Protein AF-A0A016SB11-F1 (afdb_monomer_lite)

Organism: NCBI:txid53326

Secondary structure (DSSP, 8-state):
--EEEPPPHHHHHHHHT-HHHHHHHHHHHHHHHHHH--SS--------TT---EEEEEEETTTTEEEEEE--TT-SS----BGGG--S--S-STT-SGGGSTTHHHHHH-S-GGGG-S-TT-TTS-TTTTS--B-GGG-TT-EEEEEEEEEESSSEEEEEEEE--EEE--

Foldseek 3Di:
DDKDKDDFVCNVCVVVVNNVVVVVVVVVVVVVQVVPDPDPDDDDDPDDSPDIWIWFWKWWAVVTDIAIDIDDPVDDDDDFAACVLDVDDQADPLQQDNCLQEDPSNVPRNPPVVSHPDDPPPPVDRNCHNHHHDYQVNGPFKDWDPDKDWDDDPDTDIGGDMDGDMDTPD

Structure (mmCIF, N/CA/C/O backbone):
data_AF-A0A016SB11-F1
#
_entry.id   AF-A0A016SB11-F1
#
loop_
_atom_site.group_PDB
_atom_site.id
_atom_site.type_symbol
_atom_site.label_atom_id
_atom_site.label_alt_id
_atom_site.label_comp_id
_atom_site.label_asym_id
_atom_site.label_entity_id
_atom_site.label_seq_id
_atom_site.pdbx_PDB_ins_code
_atom_site.Cartn_x
_atom_site.Cartn_y
_atom_site.Cartn_z
_atom_site.occupancy
_atom_site.B_iso_or_equiv
_atom_site.auth_seq_id
_atom_site.auth_comp_id
_atom_site.auth_asym_id
_atom_site.auth_atom_id
_atom_site.pdbx_PDB_model_num
ATOM 1 N N . MET A 1 1 ? -11.980 -10.019 -11.175 1.00 79.31 1 MET A N 1
ATOM 2 C CA . MET A 1 1 ? -11.033 -9.813 -10.060 1.00 79.31 1 MET A CA 1
ATOM 3 C C . MET A 1 1 ? -11.726 -10.153 -8.748 1.00 79.31 1 MET A C 1
ATOM 5 O O . MET A 1 1 ? -12.778 -9.571 -8.494 1.00 79.31 1 MET A O 1
ATOM 9 N N . PRO A 1 2 ? -11.205 -11.097 -7.949 1.00 84.12 2 PRO A N 1
ATOM 10 C CA . PRO A 1 2 ? -11.730 -11.353 -6.613 1.00 84.12 2 PRO A CA 1
ATOM 11 C C . PRO A 1 2 ? -11.452 -10.150 -5.701 1.00 84.12 2 PRO A C 1
ATOM 13 O O . PRO A 1 2 ? -10.357 -9.595 -5.715 1.00 84.12 2 PRO A O 1
ATOM 16 N N . LEU A 1 3 ? -12.450 -9.747 -4.915 1.00 87.44 3 LEU A N 1
ATOM 17 C CA . LEU A 1 3 ? -12.309 -8.709 -3.894 1.00 87.44 3 LEU A CA 1
ATOM 18 C C . LEU A 1 3 ? -12.326 -9.349 -2.514 1.00 87.44 3 LEU A C 1
ATOM 20 O O . LEU A 1 3 ? -13.152 -10.224 -2.240 1.00 87.44 3 LEU A O 1
ATOM 24 N N . ARG A 1 4 ? -11.458 -8.873 -1.621 1.00 87.69 4 ARG A N 1
ATOM 25 C CA . ARG A 1 4 ? -11.498 -9.251 -0.206 1.00 87.69 4 ARG A CA 1
ATOM 26 C C . ARG A 1 4 ? -12.195 -8.147 0.574 1.00 87.69 4 ARG A C 1
ATOM 28 O O . ARG A 1 4 ? -11.699 -7.028 0.649 1.00 87.69 4 ARG A O 1
ATOM 35 N N . LYS A 1 5 ? -13.352 -8.466 1.150 1.00 88.06 5 LYS A N 1
ATOM 36 C CA . LYS A 1 5 ? -14.086 -7.557 2.035 1.00 88.06 5 LYS A CA 1
ATOM 37 C C . LYS A 1 5 ? -13.512 -7.645 3.445 1.00 88.06 5 LYS A C 1
ATOM 39 O O . LYS A 1 5 ? -13.477 -8.734 4.018 1.00 88.06 5 LYS A O 1
ATOM 44 N N . ILE A 1 6 ? -13.135 -6.510 4.020 1.00 84.19 6 ILE A N 1
ATOM 45 C CA . ILE A 1 6 ? -12.808 -6.420 5.443 1.00 84.19 6 ILE A CA 1
ATOM 46 C C . ILE A 1 6 ? -14.120 -6.241 6.213 1.00 84.19 6 ILE A C 1
ATOM 48 O O . ILE A 1 6 ? -14.988 -5.456 5.828 1.00 84.19 6 ILE A O 1
ATOM 52 N N . ALA A 1 7 ? -14.311 -7.020 7.279 1.00 85.88 7 ALA A N 1
ATOM 53 C CA . ALA A 1 7 ? -15.494 -6.885 8.120 1.00 85.88 7 ALA A CA 1
ATOM 54 C C . ALA A 1 7 ? -15.401 -5.578 8.931 1.00 85.88 7 ALA A C 1
ATOM 56 O O . ALA A 1 7 ? -14.500 -5.477 9.770 1.00 85.88 7 ALA A O 1
ATOM 57 N N . PRO A 1 8 ? -16.318 -4.611 8.730 1.00 85.75 8 PRO A N 1
ATOM 58 C CA . PRO A 1 8 ? -16.264 -3.341 9.443 1.00 85.75 8 PRO A CA 1
ATOM 59 C C . PRO A 1 8 ? -16.571 -3.548 10.925 1.00 85.75 8 PRO A C 1
ATOM 61 O O . PRO A 1 8 ? -17.312 -4.465 11.300 1.00 85.75 8 PRO A O 1
ATOM 64 N N . GLU A 1 9 ? -16.040 -2.670 11.772 1.00 85.94 9 GLU A N 1
ATOM 65 C CA . GLU A 1 9 ? -16.201 -2.777 13.224 1.00 85.94 9 GLU A CA 1
ATOM 66 C C . GLU A 1 9 ? -17.674 -2.678 13.634 1.00 85.94 9 GLU A C 1
ATOM 68 O O . GLU A 1 9 ? -18.138 -3.439 14.481 1.00 85.94 9 GLU A O 1
ATOM 73 N N . MET A 1 10 ? -18.448 -1.842 12.936 1.00 86.75 10 MET A N 1
ATOM 74 C CA . MET A 1 10 ? -19.905 -1.775 13.075 1.00 86.75 10 MET A CA 1
ATOM 75 C C . MET A 1 10 ? -20.574 -3.154 12.948 1.00 86.75 10 MET A C 1
ATOM 77 O O . MET A 1 10 ? -21.375 -3.532 13.801 1.00 86.75 10 MET A O 1
ATOM 81 N N . MET A 1 11 ? -20.197 -3.964 11.952 1.00 88.94 11 MET A N 1
ATOM 82 C CA . MET A 1 11 ? -20.774 -5.304 11.778 1.00 88.94 11 MET A CA 1
ATOM 83 C C . MET A 1 11 ? -20.339 -6.271 12.883 1.00 88.94 11 MET A C 1
ATOM 85 O O . MET A 1 11 ? -21.124 -7.132 13.283 1.00 88.94 11 MET A O 1
ATOM 89 N N . LYS A 1 12 ? -19.109 -6.143 13.397 1.00 90.25 12 LYS A N 1
ATOM 90 C CA . LYS A 1 12 ? -18.650 -6.940 14.546 1.00 90.25 12 LYS A CA 1
ATOM 91 C C . LYS A 1 12 ? -19.436 -6.578 15.807 1.00 90.25 12 LYS 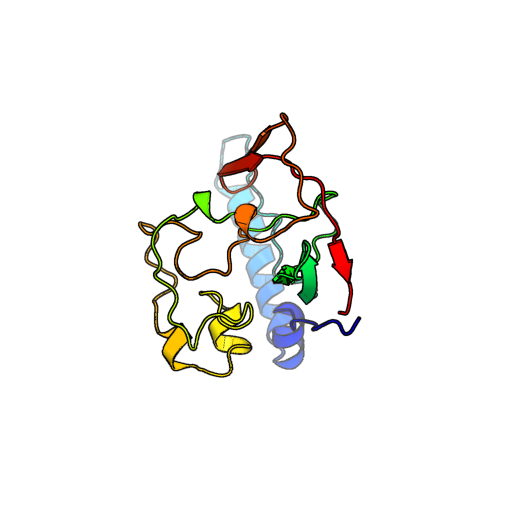A C 1
ATOM 93 O O . LYS A 1 12 ? -19.909 -7.471 16.507 1.00 90.25 12 LYS A O 1
ATOM 98 N N . MET A 1 13 ? -19.650 -5.286 16.049 1.00 91.25 13 MET A N 1
ATOM 99 C CA . MET A 1 13 ? -20.427 -4.783 17.182 1.00 91.25 13 MET A CA 1
ATOM 100 C C . MET A 1 13 ? -21.913 -5.138 17.091 1.00 91.25 13 MET A C 1
ATOM 102 O O . MET A 1 13 ? -22.517 -5.463 18.110 1.00 91.25 13 MET A O 1
ATOM 106 N N . LEU A 1 14 ? -22.510 -5.136 15.894 1.00 91.94 14 LEU A N 1
ATOM 107 C CA . LEU A 1 14 ? -23.887 -5.602 15.694 1.00 91.94 14 LEU A CA 1
ATOM 108 C C . LEU A 1 14 ? -24.040 -7.082 16.058 1.00 91.94 14 LEU A C 1
ATOM 110 O O . LEU A 1 14 ? -24.982 -7.441 16.755 1.00 91.94 14 LEU A O 1
ATOM 114 N N . ARG A 1 15 ? -23.093 -7.932 15.639 1.00 93.94 15 ARG A N 1
ATOM 115 C CA . ARG A 1 15 ? -23.092 -9.370 15.971 1.00 93.94 15 ARG A CA 1
ATOM 116 C C . ARG A 1 15 ? -22.895 -9.631 17.466 1.00 93.94 15 ARG A C 1
ATOM 118 O O . ARG A 1 15 ? -23.472 -10.566 18.001 1.00 93.94 15 ARG A O 1
ATOM 125 N N . ASN A 1 16 ? -22.077 -8.808 18.113 1.00 95.69 16 ASN A N 1
ATOM 126 C CA . ASN A 1 16 ? -21.805 -8.825 19.552 1.00 95.69 16 ASN A CA 1
ATOM 127 C C . ASN A 1 16 ? -22.9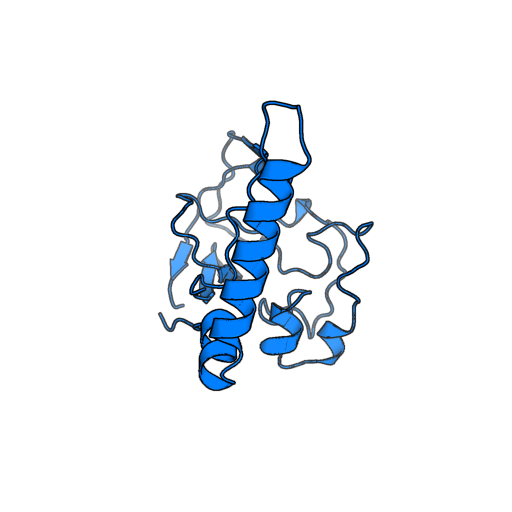83 -8.250 20.377 1.00 95.69 16 ASN A C 1
ATOM 129 O O . ASN A 1 16 ? -23.170 -8.607 21.533 1.00 95.69 16 ASN A O 1
ATOM 133 N N . GLY A 1 17 ? -23.810 -7.380 19.788 1.00 95.19 17 GLY A N 1
ATOM 134 C CA . GLY A 1 17 ? -24.859 -6.645 20.504 1.00 95.19 17 GLY A CA 1
ATOM 135 C C . GLY A 1 17 ? -24.353 -5.387 21.225 1.00 95.19 17 GLY A C 1
ATOM 136 O O . GLY A 1 17 ? -25.095 -4.764 21.979 1.00 95.19 17 GLY A O 1
ATOM 137 N N . THR A 1 18 ? -23.110 -4.963 20.981 1.00 95.38 18 THR A N 1
ATOM 138 C CA . THR A 1 18 ? -22.489 -3.776 21.605 1.00 95.38 18 THR A CA 1
ATOM 139 C C . THR A 1 18 ? -22.695 -2.481 20.823 1.00 95.38 18 THR A C 1
ATOM 141 O O . THR A 1 18 ? -22.418 -1.402 21.346 1.00 95.38 18 THR A O 1
ATOM 144 N N . TRP A 1 19 ? -23.231 -2.554 19.600 1.00 90.94 19 TRP A N 1
ATOM 145 C CA . TRP A 1 19 ? -23.385 -1.392 18.717 1.00 90.94 19 TRP A CA 1
ATOM 146 C C . TRP A 1 19 ? -24.268 -0.281 19.299 1.00 90.94 19 TRP A C 1
ATOM 148 O O . TRP A 1 19 ? -23.912 0.893 19.230 1.00 90.94 19 TRP A O 1
ATOM 158 N N . ALA A 1 20 ? -25.399 -0.636 19.918 1.00 92.81 20 ALA A N 1
ATOM 159 C CA . ALA A 1 20 ? -26.312 0.349 20.501 1.00 92.81 20 ALA A CA 1
ATOM 160 C C . ALA A 1 20 ? -25.639 1.159 21.621 1.00 92.81 20 ALA A C 1
ATOM 162 O O . ALA A 1 20 ? -25.776 2.381 21.675 1.00 92.81 20 ALA A O 1
ATOM 163 N N . LYS A 1 21 ? -24.853 0.482 22.471 1.00 94.12 21 LYS A N 1
ATOM 164 C CA . LYS A 1 21 ? -24.060 1.130 23.519 1.00 94.12 21 LYS A CA 1
ATOM 165 C C . LYS A 1 21 ? -23.002 2.056 22.917 1.00 94.12 21 LYS A C 1
ATOM 167 O O . LYS A 1 21 ? -22.911 3.205 23.330 1.00 94.12 21 LYS A O 1
ATOM 172 N N . TYR A 1 22 ? -22.265 1.586 21.909 1.00 89.88 22 TYR A N 1
ATOM 173 C CA . TYR A 1 22 ? -21.261 2.393 21.210 1.00 89.88 22 TYR A CA 1
ATOM 174 C C . TYR A 1 22 ? -21.850 3.694 20.640 1.00 89.88 22 TYR A C 1
ATOM 176 O O . TYR A 1 22 ? -21.305 4.771 20.869 1.00 89.88 22 TYR A O 1
ATOM 184 N N . ILE A 1 23 ? -22.995 3.621 19.953 1.00 89.31 23 ILE A N 1
ATOM 185 C CA . ILE A 1 23 ? -23.666 4.806 19.398 1.00 89.31 23 ILE A CA 1
ATOM 186 C C . ILE A 1 23 ? -24.127 5.767 20.493 1.00 89.31 23 ILE A C 1
ATOM 188 O O . ILE A 1 23 ? -23.935 6.976 20.357 1.00 89.31 23 ILE A O 1
ATOM 192 N N . HIS A 1 24 ? -24.697 5.246 21.580 1.00 90.69 24 HIS A N 1
ATOM 193 C CA . HIS A 1 24 ? -25.120 6.065 22.710 1.00 90.69 24 HIS A CA 1
ATOM 194 C C . HIS A 1 24 ? -23.933 6.810 23.348 1.00 90.69 24 HIS A C 1
ATOM 196 O O . HIS A 1 24 ? -24.009 8.016 23.595 1.00 90.69 24 HIS A O 1
ATOM 202 N N . ASP A 1 25 ? -22.808 6.121 23.554 1.00 88.81 25 ASP A N 1
ATOM 203 C CA . ASP A 1 25 ? -21.591 6.711 24.117 1.00 88.81 25 ASP A CA 1
ATOM 204 C C . ASP A 1 25 ? -20.997 7.781 23.179 1.00 88.81 25 ASP A C 1
ATOM 206 O O . ASP A 1 25 ? -20.661 8.881 23.628 1.00 88.81 25 ASP A O 1
ATOM 210 N N . MET A 1 26 ? -20.968 7.523 21.866 1.00 84.00 26 MET A N 1
ATOM 211 C CA . MET A 1 26 ? -20.537 8.494 20.849 1.00 84.00 26 MET A CA 1
ATOM 212 C C . MET A 1 26 ? -21.430 9.743 20.805 1.00 84.00 26 MET A C 1
ATOM 214 O O . MET A 1 26 ? -20.931 10.864 20.686 1.00 84.00 26 MET A O 1
ATOM 218 N N . GLN A 1 27 ? -22.753 9.586 20.904 1.00 84.81 27 GLN A N 1
ATOM 219 C CA . GLN A 1 27 ? -23.690 10.715 20.954 1.00 84.81 27 GLN A CA 1
ATOM 220 C C . GLN A 1 27 ? -23.482 11.563 22.210 1.00 84.81 27 GLN A C 1
ATOM 222 O O . GLN A 1 27 ? -23.467 12.793 22.124 1.00 84.81 27 GLN A O 1
ATOM 227 N N . LYS A 1 28 ? -23.264 10.917 23.361 1.00 86.00 28 LYS A N 1
ATOM 228 C CA . LYS A 1 28 ? -22.970 11.604 24.620 1.00 86.00 28 LYS A CA 1
ATOM 229 C C . LYS A 1 28 ? -21.679 12.418 24.528 1.00 86.00 28 LYS A C 1
ATOM 231 O O . LYS A 1 28 ? -21.674 13.572 24.946 1.00 86.00 28 LYS A O 1
ATOM 236 N N . GLN A 1 29 ? -20.621 11.859 23.938 1.00 80.75 29 GLN A N 1
ATOM 237 C CA . GLN A 1 29 ? -19.366 12.582 23.704 1.00 80.75 29 GLN A CA 1
ATOM 238 C C . GLN A 1 29 ? -19.573 13.812 22.813 1.00 80.75 29 GLN A C 1
ATOM 240 O O . GLN A 1 29 ? -19.161 14.906 23.189 1.00 80.75 29 GLN A O 1
ATOM 245 N N . ARG A 1 30 ? -20.286 13.677 21.684 1.00 76.94 30 ARG A N 1
ATOM 246 C CA . ARG A 1 30 ? -20.585 14.814 20.788 1.00 76.94 30 ARG A CA 1
ATOM 247 C C . ARG A 1 30 ? -21.349 15.932 21.500 1.00 76.94 30 ARG A C 1
ATOM 249 O O . ARG A 1 30 ? -21.028 17.102 21.333 1.00 76.94 30 ARG A O 1
ATOM 256 N N . GLN A 1 31 ? -22.335 15.582 22.327 1.00 74.81 31 GLN A N 1
ATOM 257 C CA . GLN A 1 31 ? -23.086 16.562 23.118 1.00 74.81 31 GLN A CA 1
ATOM 258 C C . GLN A 1 31 ? -22.252 17.228 24.218 1.00 74.81 31 GLN A C 1
ATOM 260 O O . GLN A 1 31 ? -22.543 18.360 24.598 1.00 74.81 31 GLN A O 1
ATOM 265 N N . GLN A 1 32 ? -21.253 16.530 24.764 1.00 69.62 32 GLN A N 1
ATOM 266 C CA . GLN A 1 32 ? -20.341 17.099 25.754 1.00 69.62 32 GLN A CA 1
ATOM 267 C C . GLN A 1 32 ? -19.366 18.086 25.114 1.00 69.62 32 GLN A C 1
ATOM 269 O O . GLN A 1 32 ? -19.221 19.177 25.650 1.00 69.62 32 GLN A O 1
ATOM 274 N N . VAL A 1 33 ? -18.791 17.765 23.948 1.00 64.69 33 VAL A N 1
ATOM 275 C CA . VAL A 1 33 ? -17.890 18.671 23.209 1.00 64.69 33 VAL A CA 1
ATOM 276 C C . VAL A 1 33 ? -18.567 20.018 22.923 1.00 64.69 33 VAL A C 1
ATOM 278 O O . VAL A 1 33 ? -17.987 21.057 23.219 1.00 64.69 33 VAL A O 1
ATOM 281 N N . LEU A 1 34 ? -19.835 20.006 22.491 1.00 61.66 34 LEU A N 1
ATOM 282 C CA . LEU A 1 34 ? -20.645 21.213 22.250 1.00 61.66 34 LEU A CA 1
ATOM 283 C C . LEU A 1 34 ? -20.857 22.109 23.486 1.00 61.66 34 LEU A C 1
ATOM 285 O O . LEU A 1 34 ? -21.301 23.243 23.347 1.00 61.66 34 LEU A O 1
ATOM 289 N N . ARG A 1 35 ? -20.620 21.603 24.702 1.00 59.94 35 ARG A N 1
ATOM 290 C CA . ARG A 1 35 ? -20.843 22.343 25.956 1.00 59.94 35 ARG A CA 1
ATOM 291 C C . ARG A 1 35 ? -19.574 22.948 26.550 1.00 59.94 35 ARG A C 1
ATOM 293 O O . ARG A 1 35 ? -19.692 23.782 27.443 1.00 59.94 35 ARG A O 1
ATOM 300 N N . THR A 1 36 ? -18.397 22.498 26.123 1.00 58.59 36 THR A N 1
ATOM 301 C CA . THR A 1 36 ? -17.117 22.827 26.775 1.00 58.59 36 THR A CA 1
ATOM 302 C C . THR A 1 36 ? -16.285 23.880 26.059 1.00 58.59 36 THR A C 1
ATOM 304 O O . THR A 1 36 ? -15.375 24.404 26.696 1.00 58.59 36 THR A O 1
ATOM 307 N N . ASP A 1 37 ? -16.577 24.211 24.800 1.00 55.69 37 ASP A N 1
ATOM 308 C CA . ASP A 1 37 ? -15.752 25.146 24.034 1.00 55.69 37 ASP A CA 1
ATOM 309 C C . ASP A 1 37 ? -16.483 26.465 23.756 1.00 55.69 37 ASP A C 1
ATOM 311 O O . ASP A 1 37 ? -17.600 26.486 23.244 1.00 55.69 37 ASP A O 1
ATOM 315 N N . GLY A 1 38 ? -15.854 27.574 24.149 1.00 57.56 38 GLY A N 1
ATOM 316 C CA . GLY A 1 38 ? -16.283 28.937 23.819 1.00 57.56 38 GLY A CA 1
ATOM 317 C C . GLY A 1 38 ? -15.661 29.453 22.517 1.00 57.56 38 GLY A C 1
ATOM 318 O O . GLY A 1 38 ? -15.763 30.646 22.238 1.00 57.56 38 GLY A O 1
ATOM 319 N N . GLY A 1 39 ? -14.967 28.586 21.770 1.00 59.78 39 GLY A N 1
ATOM 320 C CA . GLY A 1 39 ? -14.409 28.858 20.448 1.00 59.78 39 GLY A CA 1
ATOM 321 C C . GLY A 1 39 ? -15.293 28.303 19.327 1.00 59.78 39 GLY A C 1
ATOM 322 O O . GLY A 1 39 ? -15.865 27.226 19.453 1.00 59.78 39 GLY A O 1
ATOM 323 N N . ASP A 1 40 ? -15.391 29.044 18.223 1.00 58.34 40 ASP A N 1
ATOM 324 C CA . ASP A 1 40 ? -16.273 28.748 17.082 1.00 58.34 40 ASP A CA 1
ATOM 325 C C . ASP A 1 40 ? -15.840 27.544 16.211 1.00 58.34 40 ASP A C 1
ATOM 327 O O . ASP A 1 40 ? -16.558 27.187 15.275 1.00 58.34 40 ASP A O 1
ATOM 331 N N . ASP A 1 41 ? -14.700 26.899 16.493 1.00 59.22 41 ASP A N 1
ATOM 332 C CA . ASP A 1 41 ? -14.149 25.823 15.657 1.00 59.22 41 ASP A CA 1
ATOM 333 C C . ASP A 1 41 ? -14.355 24.439 16.294 1.00 59.22 41 ASP A C 1
ATOM 335 O O . ASP A 1 41 ? -13.689 24.051 17.253 1.00 59.22 41 ASP A O 1
ATOM 339 N N . TYR A 1 42 ? -15.288 23.669 15.728 1.00 62.34 42 TYR A N 1
ATOM 340 C CA . TYR A 1 42 ? -15.596 22.302 16.147 1.00 62.34 42 TYR A CA 1
ATOM 341 C C . TYR A 1 42 ? -14.995 21.297 15.160 1.00 62.34 42 TYR A C 1
ATOM 343 O O . TYR A 1 42 ? -15.525 21.087 14.066 1.00 62.34 42 TYR A O 1
ATOM 351 N N . GLU A 1 43 ? -13.917 20.619 15.553 1.00 63.00 43 GLU A N 1
ATOM 352 C CA . GLU A 1 43 ? -13.329 19.553 14.740 1.00 63.00 43 GLU A CA 1
ATOM 353 C C . GLU A 1 43 ? -14.071 18.231 14.986 1.00 63.00 43 GLU A C 1
ATOM 355 O O . GLU A 1 43 ? -13.899 17.562 16.008 1.00 63.00 43 GLU A O 1
ATOM 360 N N . HIS A 1 44 ? -14.944 17.850 14.049 1.00 62.50 44 HIS A N 1
ATOM 361 C CA . HIS A 1 44 ? -15.622 16.555 14.088 1.00 62.50 44 HIS A CA 1
ATOM 362 C C . HIS A 1 44 ? -14.897 15.552 13.199 1.00 62.50 44 HIS A C 1
ATOM 364 O O . HIS A 1 44 ? -14.850 15.703 11.977 1.00 62.50 44 HIS A O 1
ATOM 370 N N . ASP A 1 45 ? -14.383 14.483 13.800 1.00 62.12 45 ASP A N 1
ATOM 371 C CA . ASP A 1 45 ? -13.699 13.447 13.042 1.00 62.12 45 ASP A CA 1
ATOM 372 C C . ASP A 1 45 ? -14.718 12.638 12.214 1.00 62.12 45 ASP A C 1
ATOM 374 O O . ASP A 1 45 ? -15.571 11.919 12.744 1.00 62.12 45 ASP A O 1
ATOM 378 N N . ILE A 1 46 ? -14.658 12.790 10.886 1.00 62.72 46 ILE A N 1
ATOM 379 C CA . ILE A 1 46 ? -15.592 12.147 9.939 1.00 62.72 46 ILE A CA 1
ATOM 380 C C . ILE A 1 46 ? -15.212 10.675 9.693 1.00 62.72 46 ILE A C 1
ATOM 382 O O . ILE A 1 46 ? -16.001 9.917 9.135 1.00 62.72 46 ILE A O 1
ATOM 386 N N . ILE A 1 47 ? -14.034 10.229 10.153 1.00 59.50 47 ILE A N 1
ATOM 387 C CA . ILE A 1 47 ? -13.639 8.820 10.036 1.00 59.50 47 ILE A CA 1
ATOM 388 C C . ILE A 1 47 ? -14.527 7.974 10.949 1.00 59.50 47 ILE A C 1
ATOM 390 O O . ILE A 1 47 ? -14.370 7.954 12.169 1.00 59.50 47 ILE A O 1
ATOM 394 N N . SER A 1 48 ? -15.470 7.270 10.329 1.00 62.88 48 SER A N 1
ATOM 395 C CA . SER A 1 48 ? -16.392 6.356 10.984 1.00 62.88 48 SER A CA 1
ATOM 396 C C . SER A 1 48 ? -15.915 4.927 10.761 1.00 62.88 48 SER A C 1
ATOM 398 O O . SER A 1 48 ? -15.749 4.491 9.628 1.00 62.88 48 SER A O 1
ATOM 400 N N . TYR A 1 49 ? -15.787 4.140 11.829 1.00 59.91 49 TYR A N 1
ATOM 401 C CA . TYR A 1 49 ? -15.466 2.702 11.767 1.00 59.91 49 TYR A CA 1
ATOM 402 C C . TYR A 1 49 ? -16.604 1.831 11.179 1.00 59.91 49 TYR A C 1
ATOM 404 O O . TYR A 1 49 ? -16.705 0.627 11.441 1.00 59.91 49 TYR A O 1
ATOM 412 N N . SER A 1 50 ? -17.501 2.453 10.414 1.00 62.69 50 SER A N 1
ATOM 413 C CA . SER A 1 50 ? -18.644 1.829 9.749 1.00 62.69 50 SER A CA 1
ATOM 414 C C . SER A 1 50 ? -18.374 1.529 8.277 1.00 62.69 50 SER A C 1
ATOM 416 O O . SER A 1 50 ? -19.164 0.807 7.665 1.00 62.69 50 SER A O 1
ATOM 418 N N . ASP A 1 51 ? -17.293 2.072 7.717 1.00 72.00 51 ASP A N 1
ATOM 419 C CA . ASP A 1 51 ? -17.025 1.983 6.289 1.00 72.00 51 ASP A CA 1
ATOM 420 C C . ASP A 1 51 ? -16.642 0.560 5.885 1.00 72.00 51 ASP A C 1
ATOM 422 O O . ASP A 1 51 ? -15.916 -0.155 6.578 1.00 72.00 51 ASP A O 1
ATOM 426 N N . ILE A 1 52 ? -17.192 0.124 4.753 1.00 76.75 52 ILE A N 1
ATOM 427 C CA . ILE A 1 52 ? -16.878 -1.176 4.177 1.00 76.75 52 ILE A CA 1
ATOM 428 C C . ILE A 1 52 ? -15.654 -1.010 3.289 1.00 76.75 52 ILE A C 1
ATOM 430 O O . ILE A 1 52 ? -15.714 -0.370 2.243 1.00 76.75 52 ILE A O 1
ATOM 434 N N . GLU A 1 53 ? -14.573 -1.664 3.683 1.00 85.56 53 GLU A N 1
ATOM 435 C CA . GLU A 1 53 ? -13.311 -1.633 2.960 1.00 85.56 53 GLU A CA 1
ATOM 436 C C . GLU A 1 53 ? -13.163 -2.872 2.070 1.00 85.56 53 GLU A C 1
ATOM 438 O O . GLU A 1 53 ? -13.401 -4.013 2.492 1.00 85.56 53 GLU A O 1
ATOM 443 N N . TYR A 1 54 ? -12.747 -2.642 0.825 1.00 88.81 54 TYR A N 1
ATOM 444 C CA . TYR A 1 54 ? -12.444 -3.690 -0.142 1.00 88.81 54 TYR A CA 1
ATOM 445 C C . TYR A 1 54 ? -10.973 -3.633 -0.522 1.00 88.81 54 TYR A C 1
ATOM 447 O O . TYR A 1 54 ? -10.469 -2.594 -0.949 1.00 88.81 54 TYR A O 1
ATOM 455 N N . LEU A 1 55 ? -10.308 -4.777 -0.410 1.00 91.12 55 LEU A N 1
ATOM 456 C CA . LEU A 1 55 ? -8.958 -4.967 -0.909 1.00 91.12 55 LEU A CA 1
ATOM 457 C C . LEU A 1 55 ? -8.993 -5.642 -2.278 1.00 91.12 55 LEU A C 1
ATOM 459 O O . LEU A 1 55 ? -9.789 -6.559 -2.520 1.00 91.12 55 LEU A O 1
ATOM 463 N N . ALA A 1 56 ? -8.092 -5.199 -3.144 1.00 91.81 56 ALA A N 1
ATOM 464 C CA . ALA A 1 56 ? -7.917 -5.695 -4.497 1.00 91.81 56 ALA A CA 1
ATOM 465 C C . ALA A 1 56 ? -6.442 -5.972 -4.783 1.00 91.81 56 ALA A C 1
ATOM 467 O O . ALA A 1 56 ? -5.566 -5.218 -4.359 1.00 91.81 56 ALA A O 1
ATOM 468 N N . GLU A 1 57 ? -6.175 -7.032 -5.538 1.00 93.94 57 GLU A N 1
ATOM 469 C CA . GLU A 1 57 ? -4.859 -7.261 -6.125 1.00 93.94 57 GLU A CA 1
ATOM 470 C C . GLU A 1 57 ? -4.789 -6.599 -7.500 1.00 93.94 57 GLU A C 1
ATOM 472 O O . GLU A 1 57 ? -5.622 -6.845 -8.379 1.00 93.94 57 GLU A O 1
ATOM 477 N N . ILE A 1 58 ? -3.783 -5.748 -7.670 1.00 94.62 58 ILE A N 1
ATOM 478 C CA . ILE A 1 58 ? -3.470 -5.093 -8.936 1.00 94.62 58 ILE A CA 1
ATOM 479 C C . ILE A 1 58 ? -2.033 -5.401 -9.328 1.00 94.62 58 ILE A C 1
ATOM 481 O O . ILE A 1 58 ? -1.177 -5.639 -8.469 1.00 94.62 58 ILE A O 1
ATOM 485 N N . THR A 1 59 ? -1.745 -5.327 -10.621 1.00 95.81 59 THR A N 1
ATOM 486 C CA . THR A 1 59 ? -0.369 -5.367 -11.117 1.00 95.81 59 THR A CA 1
ATOM 487 C C . THR A 1 59 ? -0.027 -4.115 -11.903 1.00 95.81 59 THR A C 1
ATOM 489 O O . THR A 1 59 ? -0.872 -3.531 -12.586 1.00 95.81 59 THR A O 1
ATOM 492 N N . ILE A 1 60 ? 1.223 -3.670 -11.761 1.00 96.00 60 ILE A N 1
ATOM 493 C CA . ILE A 1 60 ? 1.744 -2.463 -12.408 1.00 96.00 60 ILE A CA 1
ATOM 494 C C . ILE A 1 60 ? 3.032 -2.797 -13.161 1.00 96.00 60 ILE A C 1
ATOM 496 O O . ILE A 1 60 ? 3.950 -3.402 -12.601 1.00 96.00 60 ILE A O 1
ATOM 500 N N . GLY A 1 61 ? 3.121 -2.339 -14.409 1.00 95.94 61 GLY A N 1
ATOM 501 C CA . GLY A 1 61 ? 4.331 -2.412 -15.229 1.00 95.94 61 GLY A CA 1
ATOM 502 C C . GLY A 1 61 ? 4.549 -3.741 -15.961 1.00 95.94 61 GLY A C 1
ATOM 503 O O . GLY A 1 61 ? 3.706 -4.634 -15.937 1.00 95.94 61 GLY A O 1
ATOM 504 N N . THR A 1 62 ? 5.689 -3.842 -16.654 1.00 96.44 62 THR A N 1
ATOM 505 C CA . THR A 1 62 ? 6.110 -5.041 -17.406 1.00 96.44 62 THR A CA 1
ATOM 506 C C . THR A 1 62 ? 7.602 -5.326 -17.177 1.00 96.44 62 THR A C 1
ATOM 508 O O . THR A 1 62 ? 8.415 -4.501 -17.588 1.00 96.44 62 THR A O 1
ATOM 511 N N . PRO A 1 63 ? 8.003 -6.474 -16.596 1.00 96.31 63 PRO A N 1
ATOM 512 C CA . PRO A 1 63 ? 7.154 -7.476 -15.953 1.00 96.31 63 PRO A CA 1
ATOM 513 C C . PRO A 1 63 ? 6.283 -6.895 -14.834 1.00 96.31 63 PRO A C 1
ATOM 515 O O . PRO A 1 63 ? 6.583 -5.851 -14.253 1.00 96.31 63 PRO A O 1
ATOM 518 N N . GLU A 1 64 ? 5.188 -7.595 -14.567 1.00 96.00 64 GLU A N 1
ATOM 519 C CA . GLU A 1 64 ? 4.172 -7.195 -13.602 1.00 96.00 64 GLU A CA 1
ATOM 520 C C . GLU A 1 64 ? 4.713 -7.180 -12.167 1.00 96.00 64 GLU A C 1
ATOM 522 O O . GLU A 1 64 ? 5.376 -8.113 -11.713 1.00 96.00 64 GLU A O 1
ATOM 527 N N . GLN A 1 65 ? 4.417 -6.106 -11.435 1.00 95.50 65 GLN A N 1
ATOM 528 C CA . GLN A 1 65 ? 4.678 -5.993 -10.002 1.00 95.50 65 GLN A CA 1
ATOM 529 C C . GLN A 1 65 ? 3.342 -5.941 -9.261 1.00 95.50 65 GLN A C 1
ATOM 531 O O . GLN A 1 65 ? 2.566 -5.010 -9.467 1.00 95.50 65 GLN A O 1
ATOM 536 N N . THR A 1 66 ? 3.084 -6.934 -8.411 1.00 95.31 66 THR A N 1
ATOM 537 C CA . THR A 1 66 ? 1.810 -7.083 -7.691 1.00 95.31 66 THR A CA 1
ATOM 538 C C . THR A 1 66 ? 1.747 -6.238 -6.424 1.00 95.31 66 THR A C 1
ATOM 540 O O . THR A 1 66 ? 2.718 -6.173 -5.660 1.00 95.31 66 THR A O 1
ATOM 543 N N . PHE A 1 67 ? 0.581 -5.639 -6.185 1.00 95.19 67 PHE A N 1
ATOM 544 C CA . PHE A 1 67 ? 0.243 -4.864 -4.996 1.00 95.19 67 PHE A CA 1
ATOM 545 C C . PHE A 1 67 ? -1.145 -5.250 -4.494 1.00 95.19 67 PHE A C 1
ATOM 547 O O . PHE A 1 67 ? -2.055 -5.488 -5.285 1.00 95.19 67 PHE A O 1
ATOM 554 N N . LEU A 1 68 ? -1.301 -5.279 -3.171 1.00 93.38 68 LEU A N 1
ATOM 555 C CA . LEU A 1 68 ? -2.602 -5.343 -2.518 1.00 93.38 68 LEU A CA 1
ATOM 556 C C . LEU A 1 68 ? -2.986 -3.911 -2.150 1.00 93.38 68 LEU A C 1
ATOM 558 O O . LEU A 1 68 ? -2.249 -3.251 -1.419 1.00 93.38 68 LEU A O 1
ATOM 562 N N . VAL A 1 69 ? -4.100 -3.421 -2.684 1.00 92.19 69 VAL A N 1
ATOM 563 C CA . VAL A 1 69 ? -4.535 -2.030 -2.521 1.00 92.19 69 VAL A CA 1
ATOM 564 C C . VAL A 1 69 ? -5.911 -1.955 -1.882 1.00 92.19 69 VAL A C 1
ATOM 566 O O . VAL A 1 69 ? -6.750 -2.832 -2.084 1.00 92.19 69 VAL A O 1
ATOM 569 N N . LEU A 1 70 ? -6.137 -0.884 -1.124 1.00 90.31 70 LEU A N 1
ATOM 570 C CA . LEU A 1 70 ? -7.455 -0.495 -0.644 1.00 90.31 70 LEU A CA 1
ATOM 571 C C . LEU A 1 70 ? -8.176 0.289 -1.743 1.00 90.31 70 LEU A C 1
ATOM 573 O O . LEU A 1 70 ? -7.610 1.222 -2.311 1.00 90.31 70 LEU A O 1
ATOM 577 N N . LEU A 1 71 ? -9.420 -0.085 -2.035 1.00 89.69 71 LEU A N 1
ATOM 578 C CA . LEU A 1 71 ? -10.270 0.661 -2.955 1.00 89.69 71 LEU A CA 1
ATOM 579 C C . LEU A 1 71 ? -10.913 1.841 -2.220 1.00 89.69 71 LEU A C 1
ATOM 581 O O . LEU A 1 71 ? -11.764 1.642 -1.356 1.00 89.69 71 LEU A O 1
ATOM 585 N N . ASP A 1 72 ? -10.509 3.057 -2.584 1.00 87.25 72 ASP A N 1
ATOM 586 C CA . ASP A 1 72 ? -11.007 4.308 -2.008 1.00 87.25 72 ASP A CA 1
ATOM 587 C C . ASP A 1 72 ? -11.803 5.098 -3.057 1.00 87.25 72 ASP A C 1
ATOM 589 O O . ASP A 1 72 ? -11.245 5.643 -4.011 1.00 87.25 72 ASP A O 1
ATOM 593 N N . THR A 1 73 ? -13.120 5.185 -2.864 1.00 86.81 73 THR A N 1
ATOM 594 C CA . THR A 1 73 ? -14.041 5.901 -3.762 1.00 86.81 73 THR A CA 1
ATOM 595 C C . THR A 1 73 ? -13.882 7.422 -3.714 1.00 86.81 73 THR A C 1
ATOM 597 O O . THR A 1 73 ? -14.493 8.122 -4.516 1.00 86.81 73 THR A O 1
ATOM 600 N N . SER A 1 74 ? -13.106 7.954 -2.766 1.00 83.31 74 SER A N 1
ATOM 601 C CA . SER A 1 74 ? -12.864 9.391 -2.591 1.00 83.31 74 SER A CA 1
ATOM 602 C C . SER A 1 74 ? -11.651 9.915 -3.372 1.00 83.31 74 SER A C 1
ATOM 604 O O . SER A 1 74 ? -11.308 11.101 -3.271 1.00 83.31 74 SER A O 1
ATOM 606 N N . THR A 1 75 ? -10.980 9.045 -4.134 1.00 82.00 75 THR A N 1
ATOM 607 C CA . THR A 1 75 ? -9.793 9.379 -4.930 1.00 82.00 75 THR A CA 1
ATOM 608 C C . THR A 1 75 ? -9.926 8.874 -6.363 1.00 82.00 75 THR A C 1
ATOM 610 O O . THR A 1 75 ? -10.569 7.859 -6.614 1.00 82.00 75 THR A O 1
ATOM 613 N N . TRP A 1 76 ? -9.339 9.607 -7.310 1.00 85.00 76 TRP A N 1
ATOM 614 C CA . TRP A 1 76 ? -9.334 9.229 -8.727 1.00 85.00 76 TRP A CA 1
ATOM 615 C C . TRP A 1 76 ? -8.091 8.411 -9.099 1.00 85.00 76 TRP A C 1
ATOM 617 O O . TRP A 1 76 ? -8.178 7.452 -9.864 1.00 85.00 76 TRP A O 1
ATOM 627 N N . ASP A 1 77 ? -6.931 8.787 -8.557 1.00 88.00 77 ASP A N 1
ATOM 628 C CA . ASP A 1 77 ? -5.648 8.175 -8.897 1.00 88.00 77 ASP A CA 1
ATOM 629 C C . ASP A 1 77 ? -5.305 7.026 -7.932 1.00 88.00 77 ASP A C 1
ATOM 631 O O . ASP A 1 77 ? -5.444 7.195 -6.718 1.00 88.00 77 ASP A O 1
ATOM 635 N N . PRO A 1 78 ? -4.825 5.866 -8.421 1.00 90.31 78 PRO A N 1
ATOM 636 C CA . PRO A 1 78 ? -4.251 4.837 -7.564 1.00 90.31 78 PRO A CA 1
ATOM 637 C C . PRO A 1 78 ? -2.830 5.224 -7.135 1.00 90.31 78 PRO A C 1
ATOM 639 O O . PRO A 1 78 ? -2.017 5.666 -7.947 1.00 90.31 78 PRO A O 1
ATOM 642 N N . TRP A 1 79 ? -2.496 4.975 -5.869 1.00 91.62 79 TRP A N 1
ATOM 643 C CA . TRP A 1 79 ? -1.190 5.309 -5.299 1.00 91.62 79 TRP A CA 1
ATOM 644 C C . TRP A 1 79 ? -0.479 4.048 -4.810 1.00 91.62 79 TRP A C 1
ATOM 646 O O . TRP A 1 79 ? -1.061 3.238 -4.089 1.00 91.62 79 TRP A O 1
ATOM 656 N N . VAL A 1 80 ? 0.801 3.900 -5.155 1.00 94.62 80 VAL A N 1
ATOM 657 C CA . VAL A 1 80 ? 1.683 2.862 -4.603 1.00 94.62 80 VAL A CA 1
ATOM 658 C C . VAL A 1 80 ? 2.998 3.488 -4.134 1.00 94.62 80 VAL A C 1
ATOM 660 O O . VAL A 1 80 ? 3.464 4.447 -4.752 1.00 94.62 80 VAL A O 1
ATOM 663 N N . PRO A 1 81 ? 3.640 2.965 -3.074 1.00 94.69 81 PRO A N 1
ATOM 664 C CA . PRO A 1 81 ? 4.973 3.410 -2.686 1.00 94.69 81 PRO A CA 1
ATOM 665 C C . PRO A 1 81 ? 5.983 3.134 -3.801 1.00 94.69 81 PRO A C 1
ATOM 667 O O . PRO A 1 81 ? 6.094 1.999 -4.262 1.00 94.69 81 PRO A O 1
ATOM 670 N N . GLU A 1 82 ? 6.767 4.128 -4.206 1.00 94.69 82 GLU A N 1
ATOM 671 C CA . GLU A 1 82 ? 7.871 3.917 -5.147 1.00 94.69 82 GLU A CA 1
ATOM 672 C C . GLU A 1 82 ? 9.170 3.576 -4.395 1.00 94.69 82 GLU A C 1
ATOM 674 O O . GLU A 1 82 ? 9.351 3.916 -3.221 1.00 94.69 82 GLU A O 1
ATOM 679 N N . LYS A 1 83 ? 10.085 2.854 -5.046 1.00 93.50 83 LYS A N 1
ATOM 680 C CA . LYS A 1 83 ? 11.350 2.389 -4.465 1.00 93.50 83 LYS A CA 1
ATOM 681 C C . LYS A 1 83 ? 12.228 3.514 -3.906 1.00 93.50 83 LYS A C 1
ATOM 683 O O . LYS A 1 83 ? 12.996 3.265 -2.982 1.00 93.50 83 LYS A O 1
ATOM 688 N N . SER A 1 84 ? 12.126 4.742 -4.401 1.00 92.94 84 SER A N 1
ATOM 689 C CA . SER A 1 84 ? 12.817 5.909 -3.844 1.00 92.94 84 SER A CA 1
ATOM 690 C C . SER A 1 84 ? 12.304 6.324 -2.466 1.00 92.94 84 SER A C 1
ATOM 692 O O . SER A 1 84 ? 13.101 6.868 -1.702 1.00 92.94 84 SER A O 1
ATOM 694 N N . CYS A 1 85 ? 11.052 5.999 -2.109 1.00 92.31 85 CYS A N 1
ATOM 695 C CA . CYS A 1 85 ? 10.473 6.338 -0.806 1.00 92.31 85 CYS A CA 1
ATOM 696 C C . CYS A 1 85 ? 11.270 5.730 0.359 1.00 92.31 85 CYS A C 1
ATOM 698 O O . CYS A 1 85 ? 11.403 6.331 1.423 1.00 92.31 85 CYS A O 1
ATOM 700 N N . TYR A 1 86 ? 11.853 4.548 0.148 1.00 91.56 86 TYR A N 1
ATOM 701 C CA . TYR A 1 86 ? 12.812 3.948 1.067 1.00 91.56 86 TYR A CA 1
ATOM 702 C C . TYR A 1 86 ? 13.819 3.140 0.253 1.00 91.56 86 TYR A C 1
ATOM 704 O O . TYR A 1 86 ? 13.440 2.194 -0.426 1.00 91.56 86 TYR A O 1
ATOM 712 N N . LYS A 1 87 ? 15.104 3.503 0.271 1.00 85.75 87 LYS A N 1
ATOM 713 C CA . LYS A 1 87 ? 16.097 2.910 -0.649 1.00 85.75 87 LYS A CA 1
ATOM 714 C C . LYS A 1 87 ? 16.754 1.634 -0.122 1.00 85.75 87 LYS A C 1
ATOM 716 O O . LYS A 1 87 ? 17.363 0.904 -0.901 1.00 85.75 87 LYS A O 1
ATOM 721 N N . GLN A 1 88 ? 16.654 1.361 1.178 1.00 82.88 88 GLN A N 1
ATOM 722 C CA . GLN A 1 88 ? 17.323 0.213 1.784 1.00 82.88 88 GLN A CA 1
ATOM 723 C C . GLN A 1 88 ? 16.511 -1.077 1.557 1.00 82.88 88 GLN A C 1
ATOM 725 O O . GLN A 1 88 ? 15.274 -1.050 1.633 1.00 82.88 88 GLN A O 1
ATOM 730 N N . PRO A 1 89 ? 17.183 -2.204 1.255 1.00 74.94 89 PRO A N 1
ATOM 731 C CA . PRO A 1 89 ? 16.562 -3.517 1.256 1.00 74.94 89 PRO A CA 1
ATOM 732 C C . PRO A 1 89 ? 16.393 -3.975 2.704 1.00 74.94 89 PRO A C 1
ATOM 734 O O . PRO A 1 89 ? 17.342 -4.343 3.384 1.00 74.94 89 PRO A O 1
ATOM 737 N N . ASP A 1 90 ? 15.165 -3.906 3.187 1.00 78.31 90 ASP A N 1
ATOM 738 C CA . ASP A 1 90 ? 14.809 -4.168 4.582 1.00 78.31 90 ASP A CA 1
ATOM 739 C C . ASP A 1 90 ? 13.641 -5.150 4.725 1.00 78.31 90 ASP A C 1
ATOM 741 O O . ASP A 1 90 ? 13.260 -5.505 5.844 1.00 78.31 90 ASP A O 1
ATOM 745 N N . LYS A 1 91 ? 13.068 -5.566 3.589 1.00 84.62 91 LYS A N 1
ATOM 746 C CA . LYS A 1 91 ? 12.037 -6.594 3.502 1.00 84.62 91 LYS A CA 1
ATOM 747 C C . LYS A 1 91 ? 12.721 -7.929 3.165 1.00 84.62 91 LYS A C 1
ATOM 749 O O . LYS A 1 91 ? 13.340 -8.002 2.100 1.00 84.62 91 LYS A O 1
ATOM 754 N N . PRO A 1 92 ? 12.644 -8.954 4.034 1.00 85.81 92 PRO A N 1
ATOM 755 C CA . PRO A 1 92 ? 13.204 -10.279 3.758 1.00 85.81 92 PRO A CA 1
ATOM 756 C C . PRO A 1 92 ? 12.666 -10.885 2.454 1.00 85.81 92 PRO A C 1
ATOM 758 O O . PRO A 1 92 ? 11.598 -10.485 1.980 1.00 85.81 92 PRO A O 1
ATOM 761 N N . SER A 1 93 ? 13.392 -11.841 1.866 1.00 87.06 93 SER A N 1
ATOM 762 C CA . SER A 1 93 ? 12.965 -12.564 0.652 1.00 87.06 93 SER A CA 1
ATOM 763 C C . SER A 1 93 ? 11.601 -13.225 0.831 1.00 87.06 93 SER A C 1
ATOM 765 O O . SER A 1 93 ? 10.745 -13.134 -0.046 1.00 87.06 93 SER A O 1
ATOM 767 N N . ASP A 1 94 ? 11.374 -13.796 2.007 1.00 89.00 94 ASP A N 1
ATOM 768 C CA . ASP A 1 94 ? 10.173 -14.579 2.303 1.00 89.00 94 ASP A CA 1
ATOM 769 C C . ASP A 1 94 ? 8.962 -13.663 2.552 1.00 89.00 94 ASP A C 1
ATOM 771 O O . ASP A 1 94 ? 7.812 -14.053 2.382 1.00 89.00 94 ASP A O 1
ATOM 775 N N . CYS A 1 95 ? 9.221 -12.383 2.836 1.00 89.81 95 CYS A N 1
ATOM 776 C CA . CYS A 1 95 ? 8.206 -11.369 3.092 1.00 89.81 95 CYS A CA 1
ATOM 777 C C . CYS A 1 95 ? 7.877 -10.517 1.855 1.00 89.81 95 CYS A C 1
ATOM 779 O O . CYS A 1 95 ? 7.214 -9.493 1.987 1.00 89.81 95 CYS A O 1
ATOM 781 N N . GLN A 1 96 ? 8.343 -10.855 0.645 1.00 90.19 96 GLN A N 1
ATOM 782 C CA . GLN A 1 96 ? 8.187 -9.967 -0.523 1.00 90.19 96 GLN A CA 1
ATOM 783 C C . GLN A 1 96 ? 6.736 -9.754 -0.979 1.00 90.19 96 GLN A C 1
ATOM 785 O O . GLN A 1 96 ? 6.462 -8.751 -1.639 1.00 90.19 96 GLN A O 1
ATOM 790 N N . SER A 1 97 ? 5.810 -10.638 -0.600 1.00 92.19 97 SER A N 1
ATOM 791 C CA . SER A 1 97 ? 4.379 -10.503 -0.902 1.00 92.19 97 SER A CA 1
ATOM 792 C C . SER A 1 97 ? 3.795 -9.200 -0.343 1.00 92.19 97 SER A C 1
ATOM 794 O O . SER A 1 97 ? 4.131 -8.791 0.770 1.00 92.19 97 SER A O 1
ATOM 796 N N . SER A 1 98 ? 2.889 -8.560 -1.088 1.00 93.06 98 SER A N 1
ATOM 797 C CA . SER A 1 98 ? 2.116 -7.396 -0.621 1.00 93.06 98 SER A CA 1
ATOM 798 C C . SER A 1 98 ? 1.200 -7.731 0.561 1.00 93.06 98 SER A C 1
ATOM 800 O O . SER A 1 98 ? 0.918 -6.873 1.388 1.00 93.06 98 SER A O 1
ATOM 802 N N . HIS A 1 99 ? 0.807 -8.998 0.706 1.00 92.62 99 HIS A N 1
ATOM 803 C CA . HIS A 1 99 ? 0.072 -9.488 1.875 1.00 92.62 99 HIS A CA 1
ATOM 804 C C . HIS A 1 99 ? 0.896 -9.434 3.166 1.00 92.62 99 HIS A C 1
ATOM 806 O O . HIS A 1 99 ? 0.332 -9.474 4.248 1.00 92.62 99 HIS A O 1
ATOM 812 N N . CYS A 1 100 ? 2.220 -9.330 3.053 1.00 92.12 100 CYS A N 1
ATOM 813 C CA . CYS A 1 100 ? 3.154 -9.217 4.170 1.00 92.12 100 CYS A CA 1
ATOM 814 C C . CYS A 1 100 ? 3.687 -7.787 4.327 1.00 92.12 100 CYS A C 1
ATOM 816 O O . CYS A 1 100 ? 4.779 -7.568 4.850 1.00 92.12 100 CYS A O 1
ATOM 818 N N . ASP A 1 101 ? 2.965 -6.796 3.799 1.00 90.94 101 ASP A N 1
ATOM 819 C CA . ASP A 1 101 ? 3.247 -5.392 4.073 1.00 90.94 101 ASP A CA 1
ATOM 820 C C . ASP A 1 101 ? 2.881 -5.065 5.520 1.00 90.94 101 ASP A C 1
ATOM 822 O O . ASP A 1 101 ? 1.755 -5.299 5.954 1.00 90.94 101 ASP A O 1
ATOM 826 N N . ILE A 1 102 ? 3.841 -4.499 6.256 1.00 86.19 102 ILE A N 1
ATOM 827 C CA . ILE A 1 102 ? 3.698 -4.201 7.686 1.00 86.19 102 ILE A CA 1
ATOM 828 C C . ILE A 1 102 ? 2.406 -3.429 8.013 1.00 86.19 102 ILE A C 1
ATOM 830 O O . ILE A 1 102 ? 2.025 -2.491 7.298 1.00 86.19 102 ILE A O 1
ATOM 834 N N . GLY A 1 103 ? 1.780 -3.798 9.132 1.00 82.62 103 GLY A N 1
ATOM 835 C CA . GLY A 1 103 ? 0.494 -3.293 9.613 1.00 82.62 103 GLY A CA 1
ATOM 836 C C . GLY A 1 103 ? -0.560 -4.402 9.640 1.00 82.62 103 GLY A C 1
ATOM 837 O O . GLY A 1 103 ? -0.234 -5.567 9.433 1.00 82.62 103 GLY A O 1
ATOM 838 N N . LEU A 1 104 ? -1.830 -4.023 9.816 1.00 81.94 104 LEU A N 1
ATOM 839 C CA . LEU A 1 104 ? -2.957 -4.967 9.904 1.00 81.94 104 LEU A CA 1
ATOM 840 C C . LEU A 1 104 ? -3.059 -5.917 8.700 1.00 81.94 104 LEU A C 1
ATOM 842 O O . LEU A 1 104 ? -3.557 -7.030 8.832 1.00 81.94 104 LEU A O 1
ATOM 846 N N . ILE A 1 105 ? -2.582 -5.490 7.526 1.00 87.50 105 ILE A N 1
ATOM 847 C CA . ILE A 1 105 ? -2.524 -6.345 6.338 1.00 87.50 105 ILE A CA 1
ATOM 848 C C . ILE A 1 105 ? -1.645 -7.575 6.587 1.00 87.50 105 ILE A C 1
ATOM 850 O O . ILE A 1 105 ? -2.069 -8.680 6.259 1.00 87.50 105 ILE A O 1
ATOM 854 N N . CYS A 1 106 ? -0.472 -7.397 7.201 1.00 89.38 106 CYS A N 1
ATOM 855 C CA . CYS A 1 106 ? 0.430 -8.497 7.525 1.00 89.38 106 CYS A CA 1
ATOM 856 C C . CYS A 1 106 ? -0.236 -9.474 8.493 1.00 89.38 106 CYS A C 1
ATOM 858 O O . CYS A 1 106 ? -0.363 -10.656 8.182 1.00 89.38 106 CYS A O 1
ATOM 860 N N . ASP A 1 107 ? -0.736 -8.958 9.617 1.00 87.56 107 ASP A N 1
ATOM 861 C CA . ASP A 1 107 ? -1.295 -9.777 10.697 1.00 87.56 107 ASP A CA 1
ATOM 862 C C . ASP A 1 107 ? -2.464 -10.646 10.214 1.00 87.56 107 ASP A C 1
ATOM 864 O O . ASP A 1 107 ? -2.633 -11.783 10.649 1.00 87.56 107 ASP A O 1
ATOM 868 N N . VAL A 1 108 ? -3.270 -10.121 9.285 1.00 86.50 108 VAL A N 1
ATOM 869 C CA . VAL A 1 108 ? -4.477 -10.796 8.793 1.00 86.50 108 VAL A CA 1
ATOM 870 C C . VAL A 1 108 ? -4.211 -11.663 7.564 1.00 86.50 108 VAL A C 1
ATOM 872 O O . VAL A 1 108 ? -4.818 -12.727 7.431 1.00 86.50 108 VAL A O 1
ATOM 875 N N . PHE A 1 109 ? -3.361 -11.217 6.635 1.00 89.69 109 PHE A N 1
ATOM 876 C CA . PHE A 1 109 ? -3.261 -11.833 5.310 1.00 89.69 109 PHE A CA 1
ATOM 877 C C . PHE A 1 109 ? -1.898 -12.443 4.977 1.00 89.69 109 PHE A C 1
ATOM 879 O O . PHE A 1 109 ? -1.814 -13.201 4.008 1.00 89.69 109 PHE A O 1
ATOM 886 N N . CYS A 1 110 ? -0.838 -12.145 5.728 1.00 92.00 110 CYS A N 1
ATOM 887 C CA . CYS A 1 110 ? 0.467 -12.742 5.473 1.00 92.00 110 CYS A CA 1
ATOM 888 C C . CYS A 1 110 ? 0.472 -14.217 5.891 1.00 92.00 110 CYS A C 1
ATOM 890 O O . CYS A 1 110 ? 0.087 -14.569 7.005 1.00 92.00 110 CYS A O 1
ATOM 892 N N . ALA A 1 111 ? 0.942 -15.092 5.001 1.00 92.50 111 ALA A N 1
ATOM 893 C CA . ALA A 1 111 ? 1.144 -16.501 5.334 1.00 92.50 111 ALA A CA 1
ATOM 894 C C . ALA A 1 111 ? 2.304 -16.686 6.328 1.00 92.50 111 ALA A C 1
ATOM 896 O O . ALA A 1 111 ? 2.231 -17.525 7.222 1.00 92.50 111 ALA A O 1
ATOM 897 N N . GLU A 1 112 ? 3.356 -15.877 6.185 1.00 91.38 112 GLU A N 1
ATOM 898 C CA . GLU A 1 112 ? 4.561 -15.939 7.007 1.00 91.38 112 GLU A CA 1
ATOM 899 C C . GLU A 1 112 ? 4.473 -14.947 8.170 1.00 91.38 112 GLU A C 1
ATOM 901 O O . GLU A 1 112 ? 4.905 -13.798 8.087 1.00 91.38 112 GLU A O 1
ATOM 906 N N . GLN A 1 113 ? 3.894 -15.388 9.282 1.00 89.75 113 GLN A N 1
ATOM 907 C CA . GLN A 1 113 ? 3.639 -14.517 10.431 1.00 89.75 113 GLN A CA 1
ATOM 908 C C . GLN A 1 113 ? 4.920 -13.992 11.099 1.00 89.75 113 GLN A C 1
ATOM 910 O O . GLN A 1 113 ? 4.890 -12.945 11.748 1.00 89.75 113 GLN A O 1
ATOM 915 N N . SER A 1 114 ? 6.080 -14.629 10.881 1.00 88.81 114 SER A N 1
ATOM 916 C CA . SER A 1 114 ? 7.361 -14.071 11.339 1.00 88.81 114 SER A CA 1
ATOM 917 C C . SER A 1 114 ? 7.684 -12.710 10.693 1.00 88.81 114 SER A C 1
ATOM 919 O O . SER A 1 114 ? 8.355 -11.875 11.312 1.00 88.81 114 SER A O 1
ATOM 921 N N . CYS A 1 115 ? 7.126 -12.423 9.507 1.00 87.25 115 CYS A N 1
ATOM 922 C CA . CYS A 1 115 ? 7.228 -11.127 8.832 1.00 87.25 115 CYS A CA 1
ATOM 923 C C . CYS A 1 115 ? 6.510 -9.987 9.575 1.00 87.25 115 CYS A C 1
ATOM 925 O O . CYS A 1 115 ? 6.863 -8.820 9.378 1.00 87.25 115 CYS A O 1
ATOM 927 N N . CYS A 1 116 ? 5.529 -10.303 10.426 1.00 86.94 116 CYS A N 1
ATOM 928 C CA . CYS A 1 116 ? 4.606 -9.338 11.035 1.00 86.94 116 CYS A CA 1
ATOM 929 C C . CYS A 1 116 ? 5.025 -8.887 12.445 1.00 86.94 116 CYS A C 1
ATOM 931 O O . CYS A 1 116 ? 4.341 -8.114 13.101 1.00 86.94 116 CYS A O 1
ATOM 933 N N . THR A 1 117 ? 6.205 -9.306 12.900 1.00 73.56 117 THR A N 1
ATOM 934 C CA . THR A 1 117 ? 6.722 -9.098 14.266 1.00 73.56 117 THR A CA 1
ATOM 935 C C . THR A 1 117 ? 7.096 -7.653 14.625 1.00 73.56 117 THR A C 1
ATOM 937 O O . THR A 1 117 ? 7.589 -7.401 15.725 1.00 73.56 117 THR A O 1
ATOM 940 N N . LEU A 1 118 ? 6.886 -6.682 13.733 1.00 63.25 118 LEU A N 1
ATOM 941 C CA . LEU A 1 118 ? 7.192 -5.286 14.031 1.00 63.25 118 LEU A CA 1
ATOM 942 C C . LEU A 1 118 ? 5.994 -4.524 14.567 1.00 63.25 118 LEU A C 1
ATOM 944 O O . LEU A 1 118 ? 4.938 -4.448 13.946 1.00 63.25 118 LEU A O 1
ATOM 948 N N . ILE A 1 119 ? 6.244 -3.860 15.689 1.00 55.25 119 ILE A N 1
ATOM 949 C CA . ILE A 1 119 ? 5.300 -2.994 16.373 1.00 55.25 119 ILE A CA 1
ATOM 950 C C . ILE A 1 119 ? 4.935 -1.825 15.448 1.00 55.25 119 ILE A C 1
ATOM 952 O O . ILE A 1 119 ? 5.778 -1.006 15.082 1.00 55.25 119 ILE A O 1
ATOM 956 N N . SER A 1 120 ? 3.645 -1.721 15.140 1.00 51.56 120 SER A N 1
ATOM 957 C CA . SER A 1 120 ? 2.976 -0.646 14.395 1.00 51.56 120 SER A CA 1
ATOM 958 C C . SER A 1 120 ? 3.142 0.768 14.984 1.00 51.56 120 SER A C 1
ATOM 960 O O . SER A 1 120 ? 2.649 1.730 14.399 1.00 51.56 120 SER A O 1
ATOM 962 N N . ASN A 1 121 ? 3.846 0.907 16.113 1.00 50.12 121 ASN A N 1
ATOM 963 C CA . ASN A 1 121 ? 3.978 2.141 16.887 1.00 50.12 121 ASN A CA 1
ATOM 964 C C . ASN A 1 121 ? 5.349 2.818 16.786 1.00 50.12 121 ASN A C 1
ATOM 966 O O . ASN A 1 121 ? 5.544 3.838 17.445 1.00 50.12 121 ASN A O 1
ATOM 970 N N . ASP A 1 122 ? 6.294 2.316 15.981 1.00 56.53 122 ASP A N 1
ATOM 971 C CA . ASP A 1 122 ? 7.516 3.085 15.725 1.00 56.53 122 ASP A CA 1
ATOM 972 C C . ASP A 1 122 ? 7.248 4.191 14.692 1.00 56.53 122 ASP A C 1
ATOM 974 O O . ASP A 1 122 ? 7.523 4.069 13.497 1.00 56.53 122 ASP A O 1
ATOM 978 N N . THR A 1 123 ? 6.670 5.288 15.179 1.00 53.66 123 THR A N 1
ATOM 979 C CA . THR A 1 123 ? 6.345 6.492 14.405 1.00 53.66 123 THR A CA 1
ATOM 980 C C . THR A 1 123 ? 7.580 7.226 13.879 1.00 53.66 123 THR A C 1
ATOM 982 O O . THR A 1 123 ? 7.432 8.153 13.084 1.00 53.66 123 THR A O 1
ATOM 985 N N . THR A 1 124 ? 8.789 6.813 14.280 1.00 59.81 124 THR A N 1
ATOM 986 C CA . THR A 1 124 ? 10.053 7.379 13.791 1.00 59.81 124 THR A CA 1
ATOM 987 C C . THR A 1 124 ? 10.531 6.723 12.495 1.00 59.81 124 THR A C 1
ATOM 989 O O . THR A 1 124 ? 11.394 7.265 11.801 1.00 59.81 124 THR A O 1
ATOM 992 N N . GLN A 1 125 ? 9.967 5.567 12.129 1.00 75.19 125 GLN A N 1
ATOM 993 C CA . GLN A 1 125 ? 10.372 4.837 10.935 1.00 75.19 125 GLN A CA 1
ATOM 994 C C . GLN A 1 125 ? 9.650 5.343 9.686 1.00 75.19 125 GLN A C 1
ATOM 996 O O . GLN A 1 125 ? 8.459 5.648 9.688 1.00 75.19 125 GLN A O 1
ATOM 1001 N N . ASN A 1 126 ? 10.393 5.393 8.578 1.00 86.38 126 ASN A N 1
ATOM 1002 C CA . ASN A 1 126 ? 9.854 5.745 7.270 1.00 86.38 126 ASN A CA 1
ATOM 1003 C C . ASN A 1 126 ? 8.642 4.844 6.923 1.00 86.38 126 ASN A C 1
ATOM 1005 O O . ASN A 1 126 ? 8.767 3.620 6.991 1.00 86.38 126 ASN A O 1
ATOM 1009 N N . PRO A 1 127 ? 7.493 5.402 6.500 1.00 86.44 127 PRO A N 1
ATOM 1010 C CA . PRO A 1 127 ? 6.259 4.637 6.293 1.00 86.44 127 PRO A CA 1
ATOM 1011 C C . PRO A 1 127 ? 6.327 3.621 5.141 1.00 86.44 127 PRO A C 1
ATOM 1013 O O . PRO A 1 127 ? 5.509 2.705 5.087 1.00 86.44 127 PRO A O 1
ATOM 1016 N N . CYS A 1 128 ? 7.289 3.756 4.224 1.00 90.12 128 CYS A N 1
ATOM 1017 C CA . CYS A 1 128 ? 7.538 2.813 3.130 1.00 90.12 128 CYS A CA 1
ATOM 1018 C C . CYS A 1 128 ? 8.465 1.652 3.527 1.00 90.12 128 CYS A C 1
ATOM 1020 O O . CYS A 1 128 ? 8.638 0.704 2.751 1.00 90.12 128 CYS A O 1
ATOM 1022 N N . ARG A 1 129 ? 9.067 1.712 4.721 1.00 88.69 129 ARG A N 1
ATOM 1023 C CA . ARG A 1 129 ? 9.884 0.640 5.292 1.00 88.69 129 ARG A CA 1
ATOM 1024 C C . ARG A 1 129 ? 9.055 -0.648 5.390 1.00 88.69 129 ARG A C 1
ATOM 1026 O O . ARG A 1 129 ? 7.900 -0.617 5.807 1.00 88.69 129 ARG A O 1
ATOM 1033 N N . ARG A 1 130 ? 9.627 -1.782 4.972 1.00 87.50 130 ARG A N 1
ATOM 1034 C CA . ARG A 1 130 ? 8.996 -3.120 4.955 1.00 87.50 130 ARG A CA 1
ATOM 1035 C C . ARG A 1 130 ? 7.640 -3.199 4.247 1.00 87.50 130 ARG A C 1
ATOM 1037 O O . ARG A 1 130 ? 6.868 -4.125 4.485 1.00 87.50 130 ARG A O 1
ATOM 1044 N N . LYS A 1 131 ? 7.374 -2.282 3.318 1.00 90.25 131 LYS A N 1
ATOM 1045 C CA . LYS A 1 131 ? 6.272 -2.391 2.359 1.00 90.25 131 LYS A CA 1
ATOM 1046 C C . LYS A 1 131 ? 6.795 -2.752 0.978 1.00 90.25 131 LYS A C 1
ATOM 1048 O O . LYS A 1 131 ? 7.954 -2.470 0.628 1.00 90.25 131 LYS A O 1
ATOM 1053 N N . ARG A 1 132 ? 5.933 -3.382 0.186 1.00 92.88 132 ARG A N 1
ATOM 1054 C CA . ARG A 1 132 ? 6.127 -3.560 -1.244 1.00 92.88 132 ARG A CA 1
ATOM 1055 C C . ARG A 1 132 ? 6.229 -2.174 -1.876 1.00 92.88 132 ARG A C 1
ATOM 1057 O O . ARG A 1 132 ? 5.435 -1.280 -1.597 1.00 92.88 132 ARG A O 1
ATOM 1064 N N . ARG A 1 133 ? 7.250 -1.998 -2.708 1.00 93.94 133 ARG A N 1
ATOM 1065 C CA . ARG A 1 133 ? 7.539 -0.753 -3.416 1.00 93.94 133 ARG A CA 1
ATOM 1066 C C . ARG A 1 133 ? 7.639 -1.043 -4.902 1.00 93.94 133 ARG A C 1
ATOM 1068 O O . ARG A 1 133 ? 8.235 -2.050 -5.288 1.00 93.94 133 ARG A O 1
ATOM 1075 N N . PHE A 1 134 ? 7.075 -0.161 -5.710 1.00 95.38 134 PHE A N 1
ATOM 1076 C CA . PHE A 1 134 ? 7.202 -0.194 -7.154 1.00 95.38 134 PHE A CA 1
ATOM 1077 C C . PHE A 1 134 ? 8.624 0.178 -7.562 1.00 95.38 134 PHE A C 1
ATOM 1079 O O . PHE A 1 134 ? 9.138 1.222 -7.172 1.00 95.38 134 PHE A O 1
ATOM 1086 N N . ASP A 1 135 ? 9.271 -0.697 -8.326 1.00 94.88 135 ASP A N 1
ATOM 1087 C CA . ASP A 1 135 ? 10.593 -0.464 -8.894 1.00 94.88 135 ASP A CA 1
ATOM 1088 C C . ASP A 1 135 ? 10.437 -0.075 -10.363 1.00 94.88 135 ASP A C 1
ATOM 1090 O O . ASP A 1 135 ? 10.315 -0.940 -11.236 1.00 94.88 135 ASP A O 1
ATOM 1094 N N . MET A 1 136 ? 10.437 1.230 -10.639 1.00 94.81 136 MET A N 1
ATOM 1095 C CA . MET A 1 136 ? 10.277 1.743 -12.003 1.00 94.81 136 MET A CA 1
ATOM 1096 C C . MET A 1 136 ? 11.344 1.208 -12.967 1.00 94.81 136 MET A C 1
ATOM 1098 O O . MET A 1 136 ? 11.062 0.981 -14.140 1.00 94.81 136 MET A O 1
ATOM 1102 N N . ARG A 1 137 ? 12.555 0.920 -12.467 1.00 94.88 137 ARG A N 1
ATOM 1103 C CA . ARG A 1 137 ? 13.689 0.436 -13.274 1.00 94.88 137 ARG A CA 1
ATOM 1104 C C . ARG A 1 137 ? 13.489 -0.997 -13.7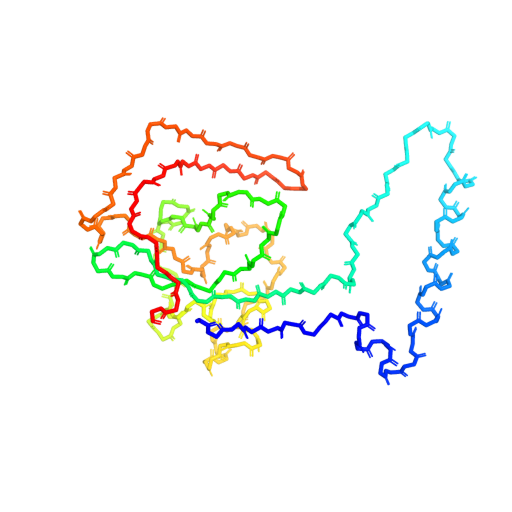55 1.00 94.88 137 ARG A C 1
ATOM 1106 O O . ARG A 1 137 ? 14.172 -1.431 -14.675 1.00 94.88 137 ARG A O 1
ATOM 1113 N N . LYS A 1 138 ? 12.576 -1.737 -13.119 1.00 95.44 138 LYS A N 1
ATOM 1114 C CA . LYS A 1 138 ? 12.201 -3.100 -13.504 1.00 95.44 138 LYS A CA 1
ATOM 1115 C C . LYS A 1 138 ? 11.025 -3.143 -14.473 1.00 95.44 138 LYS A C 1
ATOM 1117 O O . LYS A 1 138 ? 10.645 -4.238 -14.858 1.00 95.44 138 LYS A O 1
ATOM 1122 N N . SER A 1 139 ? 10.442 -2.003 -14.849 1.00 97.12 139 SER A N 1
ATOM 1123 C CA . SER A 1 139 ? 9.296 -1.961 -15.755 1.00 97.12 139 SER A CA 1
ATOM 1124 C C . SER A 1 139 ? 9.658 -1.315 -17.093 1.00 97.12 139 SER A C 1
ATOM 1126 O O . SER A 1 139 ? 9.814 -0.101 -17.169 1.00 97.12 139 SER A O 1
ATOM 1128 N N . SER A 1 140 ? 9.678 -2.094 -18.174 1.00 97.06 140 SER A N 1
ATOM 1129 C CA . SER A 1 140 ? 9.913 -1.606 -19.543 1.00 97.06 140 SER A CA 1
ATOM 1130 C C . SER A 1 140 ? 8.785 -0.722 -20.083 1.00 97.06 140 SER A C 1
ATOM 1132 O O . SER A 1 140 ? 9.009 0.088 -20.976 1.00 97.06 140 SER A O 1
ATOM 1134 N N . THR A 1 141 ? 7.574 -0.848 -19.536 1.00 96.25 141 THR A N 1
ATOM 1135 C CA . THR A 1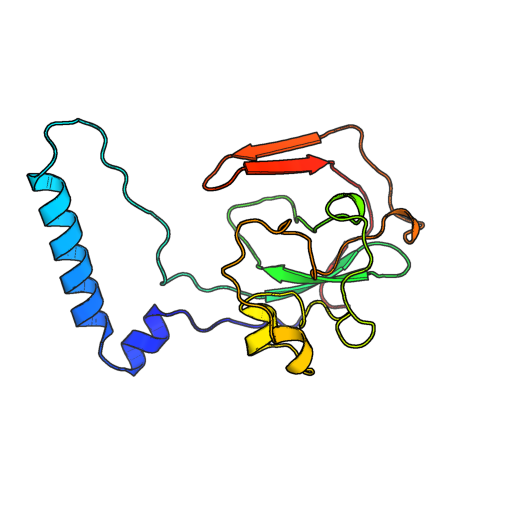 141 ? 6.393 -0.075 -19.960 1.00 96.25 141 THR A CA 1
ATOM 1136 C C . THR A 1 141 ? 6.128 1.153 -19.095 1.00 96.25 141 THR A C 1
ATOM 1138 O O . THR A 1 141 ? 5.099 1.802 -19.268 1.00 96.25 141 THR A O 1
ATOM 1141 N N . TYR A 1 142 ? 6.989 1.435 -18.115 1.00 96.06 142 TYR A N 1
ATOM 1142 C CA . TYR A 1 142 ? 6.801 2.579 -17.230 1.00 96.06 142 TYR A CA 1
ATOM 1143 C C . TYR A 1 142 ? 7.472 3.821 -17.816 1.00 96.06 142 TYR A C 1
ATOM 1145 O O . TYR A 1 142 ? 8.610 3.764 -18.274 1.00 96.06 142 TYR A O 1
ATOM 1153 N N . ALA A 1 143 ? 6.774 4.950 -17.759 1.00 95.69 143 ALA A N 1
ATOM 1154 C CA . ALA A 1 143 ? 7.295 6.261 -18.100 1.00 95.69 143 ALA A CA 1
ATOM 1155 C C . ALA A 1 143 ? 6.963 7.248 -16.977 1.00 95.69 143 ALA A C 1
ATOM 1157 O O . ALA A 1 143 ? 5.792 7.481 -16.672 1.00 95.69 143 ALA A O 1
ATOM 1158 N N . GLU A 1 144 ? 7.993 7.838 -16.378 1.00 92.88 144 GLU A N 1
ATOM 1159 C CA . GLU A 1 144 ? 7.845 8.897 -15.379 1.00 92.88 144 GLU A CA 1
ATOM 1160 C C . GLU A 1 144 ? 7.246 10.160 -16.016 1.00 92.88 144 GLU A C 1
ATOM 1162 O O . GLU A 1 144 ? 7.579 10.524 -17.148 1.00 92.88 144 GLU A O 1
ATOM 1167 N N . MET A 1 145 ? 6.340 10.825 -15.300 1.00 93.69 145 MET A N 1
ATOM 1168 C CA . MET A 1 145 ? 5.755 12.096 -15.718 1.00 93.69 145 MET A CA 1
ATOM 1169 C C . MET A 1 145 ? 6.407 13.241 -14.947 1.00 93.69 145 MET A C 1
ATOM 1171 O O . MET A 1 145 ? 6.784 13.096 -13.793 1.00 93.69 145 MET A O 1
ATOM 1175 N N . ARG A 1 146 ? 6.508 14.419 -15.572 1.00 89.12 146 ARG A N 1
ATOM 1176 C CA . ARG A 1 146 ? 7.144 15.602 -14.956 1.00 89.12 146 ARG A CA 1
ATOM 1177 C C . ARG A 1 146 ? 6.335 16.225 -13.813 1.00 89.12 146 ARG A C 1
ATOM 1179 O O . ARG A 1 146 ? 6.818 17.149 -13.166 1.00 89.12 146 ARG A O 1
ATOM 1186 N N . SER A 1 147 ? 5.098 15.783 -13.622 1.00 92.12 147 SER A N 1
ATOM 1187 C CA . SER A 1 147 ? 4.191 16.345 -12.631 1.00 92.12 147 SER A CA 1
ATOM 1188 C C . SER A 1 147 ? 4.376 15.656 -11.286 1.00 92.12 147 SER A C 1
ATOM 1190 O O . SER A 1 147 ? 4.327 14.428 -11.196 1.00 92.12 147 SER A O 1
ATOM 1192 N N . ASN A 1 148 ? 4.504 16.471 -10.245 1.00 94.25 148 ASN A N 1
ATOM 1193 C CA . ASN A 1 148 ? 4.503 16.032 -8.857 1.00 94.25 148 ASN A CA 1
ATOM 1194 C C . ASN A 1 148 ? 3.146 16.311 -8.217 1.00 94.25 148 ASN A C 1
ATOM 1196 O O . ASN A 1 148 ? 2.385 17.153 -8.697 1.00 94.25 148 ASN A O 1
ATOM 1200 N N . PHE A 1 149 ? 2.865 15.630 -7.115 1.00 91.75 149 PHE A N 1
ATOM 1201 C CA . PHE A 1 149 ? 1.700 15.904 -6.289 1.00 91.75 149 PHE A CA 1
ATOM 1202 C C . PHE A 1 149 ? 2.103 15.992 -4.823 1.00 91.75 149 PHE A C 1
ATOM 1204 O O . PHE A 1 149 ? 3.028 15.325 -4.355 1.00 91.75 149 PHE A O 1
ATOM 1211 N N . THR A 1 150 ? 1.355 16.803 -4.090 1.00 92.75 150 THR A N 1
ATOM 1212 C CA . THR A 1 150 ? 1.370 16.829 -2.635 1.00 92.75 150 THR A CA 1
ATOM 1213 C C . THR A 1 150 ? -0.070 16.820 -2.154 1.00 92.75 150 THR A C 1
ATOM 1215 O O . THR A 1 150 ? -0.947 17.461 -2.733 1.00 92.75 150 THR A O 1
ATOM 1218 N N . THR A 1 151 ? -0.340 16.057 -1.103 1.00 85.81 151 THR A N 1
ATOM 1219 C CA . THR A 1 151 ? -1.647 16.039 -0.454 1.00 85.81 151 THR A CA 1
ATOM 1220 C C . THR A 1 151 ? -1.465 16.163 1.046 1.00 85.81 151 THR A C 1
ATOM 1222 O O . THR A 1 151 ? -0.601 15.528 1.654 1.00 85.81 151 THR A O 1
ATOM 1225 N N . ARG A 1 152 ? -2.277 17.028 1.649 1.00 80.88 152 ARG A N 1
ATOM 1226 C CA . ARG A 1 152 ? -2.313 17.253 3.090 1.00 80.88 152 ARG A CA 1
ATOM 1227 C C . ARG A 1 152 ? -3.767 17.200 3.532 1.00 80.88 152 ARG A C 1
ATOM 1229 O O . ARG A 1 152 ? -4.429 18.223 3.651 1.00 80.88 152 ARG A O 1
ATOM 1236 N N . ARG A 1 153 ? -4.266 15.972 3.701 1.00 73.00 153 ARG A N 1
ATOM 1237 C CA . ARG A 1 153 ? -5.518 15.703 4.425 1.00 73.00 153 ARG A CA 1
ATOM 1238 C C . ARG A 1 153 ? -5.148 15.506 5.902 1.00 73.00 153 ARG A C 1
ATOM 1240 O O . ARG A 1 153 ? -4.565 16.399 6.502 1.00 73.00 153 ARG A O 1
ATOM 1247 N N . LYS A 1 154 ? -5.347 14.309 6.465 1.00 71.44 154 LYS A N 1
ATOM 1248 C CA . LYS A 1 154 ? -4.896 13.981 7.834 1.00 71.44 154 LYS A CA 1
ATOM 1249 C C . LYS A 1 154 ? -3.380 13.863 7.993 1.00 71.44 154 LYS A C 1
ATOM 1251 O O . LYS A 1 154 ? -2.846 14.070 9.076 1.00 71.44 154 LYS A O 1
ATOM 1256 N N . ARG A 1 155 ? -2.686 13.465 6.929 1.00 77.94 155 ARG A N 1
ATOM 1257 C CA . ARG A 1 155 ? -1.227 13.327 6.888 1.00 77.94 155 ARG A CA 1
ATOM 1258 C C . ARG A 1 155 ? -0.692 13.963 5.615 1.00 77.94 155 ARG A C 1
ATOM 1260 O O . ARG A 1 155 ? -1.427 14.116 4.640 1.00 77.94 155 ARG A O 1
ATOM 1267 N N . TYR A 1 156 ? 0.579 14.340 5.663 1.00 85.94 156 TYR A N 1
ATOM 1268 C CA . TYR A 1 156 ? 1.320 14.827 4.509 1.00 85.94 156 TYR A CA 1
ATOM 1269 C C . TYR A 1 156 ? 1.818 13.645 3.676 1.00 85.94 156 TYR A C 1
ATOM 1271 O O . TYR A 1 156 ? 2.424 12.719 4.220 1.00 85.94 156 TYR A O 1
ATOM 1279 N N . VAL A 1 157 ? 1.559 13.686 2.373 1.00 89.75 157 VAL A N 1
ATOM 1280 C CA . VAL A 1 157 ? 2.107 12.753 1.387 1.00 89.75 157 VAL A CA 1
ATOM 1281 C C . VAL A 1 157 ? 2.577 13.557 0.182 1.00 89.75 157 VAL A C 1
ATOM 1283 O O . VAL A 1 157 ? 1.899 14.487 -0.257 1.00 89.75 157 VAL A O 1
ATOM 1286 N N . GLU A 1 158 ? 3.722 13.173 -0.362 1.00 93.06 158 GLU A N 1
ATOM 1287 C CA . GLU A 1 158 ? 4.291 13.725 -1.587 1.00 93.06 158 GLU A CA 1
ATOM 1288 C C . GLU A 1 158 ? 4.683 12.600 -2.542 1.00 93.06 158 GLU A C 1
ATOM 1290 O O . GLU A 1 158 ? 4.960 11.474 -2.119 1.00 93.06 158 GLU A O 1
ATOM 1295 N N . GLY A 1 159 ? 4.714 12.908 -3.833 1.00 94.19 159 GLY A N 1
ATOM 1296 C CA . GLY A 1 159 ? 5.160 11.974 -4.851 1.00 94.19 159 GLY A CA 1
ATOM 1297 C C . GLY A 1 159 ? 5.112 12.569 -6.250 1.00 94.19 159 GLY A C 1
ATOM 1298 O O . GLY A 1 159 ? 5.019 13.784 -6.440 1.00 94.19 159 GLY A O 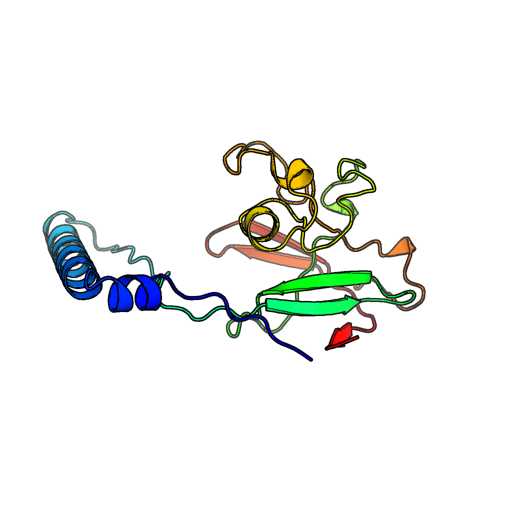1
ATOM 1299 N N . PHE A 1 160 ? 5.177 11.685 -7.236 1.00 94.94 160 PHE A N 1
ATOM 1300 C CA . PHE A 1 160 ? 5.173 12.021 -8.652 1.00 94.94 160 PHE A CA 1
ATOM 1301 C C . PHE A 1 160 ? 4.263 11.087 -9.436 1.00 94.94 160 PHE A C 1
ATOM 1303 O O . PHE A 1 160 ? 3.979 9.963 -9.015 1.00 94.94 160 PHE A O 1
ATOM 1310 N N . TYR A 1 161 ? 3.801 11.570 -10.582 1.00 94.81 161 TYR A N 1
ATOM 1311 C CA . TYR A 1 161 ? 2.972 10.784 -11.479 1.00 94.81 161 TYR A CA 1
ATOM 1312 C C . TYR A 1 161 ? 3.825 9.911 -12.399 1.00 94.81 161 TYR A C 1
ATOM 1314 O O . TYR A 1 161 ? 4.932 10.261 -12.811 1.00 94.81 161 TYR A O 1
ATOM 1322 N N . GLY A 1 162 ? 3.265 8.769 -12.769 1.00 93.81 162 GLY A N 1
ATOM 1323 C CA . GLY A 1 162 ? 3.854 7.851 -13.726 1.00 93.81 162 GLY A CA 1
ATOM 1324 C C . GLY A 1 162 ? 2.777 7.250 -14.608 1.00 93.81 162 GLY A C 1
ATOM 1325 O O . GLY A 1 162 ? 1.636 7.069 -14.189 1.00 93.81 162 GLY A O 1
ATOM 1326 N N . ARG A 1 163 ? 3.148 6.925 -15.841 1.00 94.75 163 ARG A N 1
ATOM 1327 C CA . ARG A 1 163 ? 2.284 6.241 -16.798 1.00 94.75 163 ARG A CA 1
ATOM 1328 C C . ARG A 1 163 ? 2.822 4.841 -17.044 1.00 94.75 163 ARG A C 1
ATOM 1330 O O . ARG A 1 163 ? 3.999 4.664 -17.341 1.00 94.75 163 ARG A O 1
ATOM 1337 N N . GLY A 1 164 ? 1.947 3.851 -16.973 1.00 92.75 164 GLY A N 1
ATOM 1338 C CA . GLY A 1 164 ? 2.269 2.463 -17.273 1.00 92.75 164 GLY A CA 1
ATOM 1339 C C . GLY A 1 164 ? 1.005 1.626 -17.397 1.00 92.75 164 GLY A C 1
ATOM 1340 O O . GLY A 1 164 ? -0.105 2.148 -17.300 1.00 92.75 164 GLY A O 1
ATOM 1341 N N . PHE A 1 165 ? 1.173 0.324 -17.610 1.00 95.00 165 PHE A N 1
AT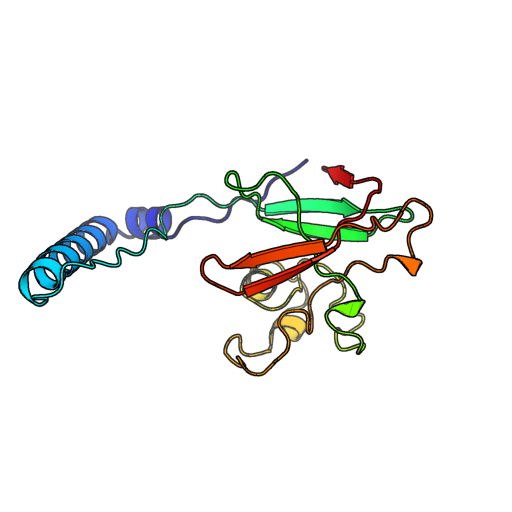OM 1342 C CA . PHE A 1 165 ? 0.050 -0.604 -17.551 1.00 95.00 165 PHE A CA 1
ATOM 1343 C C . PHE A 1 165 ? -0.315 -0.894 -16.103 1.00 95.00 165 PHE A C 1
ATOM 1345 O O . PHE A 1 165 ? 0.550 -1.256 -15.307 1.00 95.00 165 PHE A O 1
ATOM 1352 N N . LEU A 1 166 ? -1.601 -0.750 -15.808 1.00 94.25 166 LEU A N 1
ATOM 1353 C CA . LEU A 1 166 ? -2.232 -1.152 -14.564 1.00 94.25 166 LEU A CA 1
ATOM 1354 C C . LEU A 1 166 ? -3.293 -2.199 -14.909 1.00 94.25 166 LEU A C 1
ATOM 1356 O O . LEU A 1 166 ? -4.133 -1.962 -15.778 1.00 94.25 166 LEU A O 1
ATOM 1360 N N . ARG A 1 167 ? -3.221 -3.371 -14.280 1.00 94.19 167 ARG A N 1
ATOM 1361 C CA . ARG A 1 167 ? -4.138 -4.491 -14.522 1.00 94.19 167 ARG A CA 1
ATOM 1362 C C . ARG A 1 167 ? -4.866 -4.866 -13.239 1.00 94.19 167 ARG A C 1
ATOM 1364 O O . ARG A 1 167 ? -4.287 -4.855 -12.155 1.00 94.19 167 ARG A O 1
ATOM 1371 N N . PHE A 1 168 ? -6.136 -5.221 -13.396 1.00 89.94 168 PHE A N 1
ATOM 1372 C CA . PHE A 1 168 ? -7.010 -5.696 -12.329 1.00 89.94 168 PHE A CA 1
ATOM 1373 C C . PHE A 1 168 ? -7.267 -7.193 -12.508 1.00 89.94 168 PHE A C 1
ATOM 1375 O O . PHE A 1 168 ? -7.756 -7.604 -13.560 1.00 89.94 168 PHE A O 1
ATOM 1382 N N . GLY A 1 169 ? -7.007 -7.995 -11.473 1.00 74.50 169 GLY A N 1
ATOM 1383 C CA . GLY A 1 169 ? -7.274 -9.438 -11.495 1.00 74.50 169 GLY A CA 1
ATOM 1384 C C . GLY A 1 169 ? -6.342 -10.245 -12.396 1.00 74.50 169 GLY A C 1
ATOM 1385 O O . GLY A 1 169 ? -6.832 -11.137 -13.090 1.00 74.50 169 GLY A O 1
ATOM 1386 N N . ALA A 1 170 ? -5.055 -9.887 -12.394 1.00 60.22 170 ALA A N 1
ATOM 1387 C CA . ALA A 1 170 ? -3.976 -10.718 -12.926 1.00 60.22 170 ALA A CA 1
ATOM 1388 C C . ALA A 1 170 ? -3.753 -11.967 -12.058 1.00 60.22 170 ALA A C 1
ATOM 1390 O O . ALA A 1 170 ? -4.059 -11.891 -10.844 1.00 60.22 170 ALA A O 1
#

pLDDT: mean 84.56, std 12.17, range [50.12, 97.12]

Sequence (170 aa):
MPLRKIAPEMMKMLRNGTWAKYIHDMQKQRQQVLRTDGGDDYEHDIISYSDIEYLAEITIGTPEQTFLVLLDTSTWDPWVPEKSCYKQPDKPSDCQSSHCDIGLICDVFCAEQSCCTLISNDTTQNPCRRKRRFDMRKSSTYAEMRSNFTTRRKRYVEGFYGRGFLRFGA

InterPro domains:
  IPR001461 Aspartic peptidase A1 [PTHR47966] (23-169)
  IPR021109 Aspartic peptidase domain superfamily [G3DSA:2.40.70.10] (1-170)
  IPR021109 Aspartic peptidase domain superfamily [SSF50630] (3-152)
  IPR033121 Peptidase family A1 domain [PF00026] (53-151)
  IPR033121 Peptidase family A1 domain [PS51767] (54-170)

Radius of gyration: 19.64 Å; chains: 1; bounding box: 44×45×47 Å